Protein AF-A0A5C7MFZ2-F1 (afdb_monomer_lite)

Sequence (31 aa):
MNRKTILITGAKSGLGFEAAKQLAKQGHEII

Foldseek 3Di:
DDEEEEEFPPCPDDPSVVVQVVSVVVVYHYD

Structure (mmCIF, N/CA/C/O backbone):
data_AF-A0A5C7MFZ2-F1
#
_entry.id   AF-A0A5C7MFZ2-F1
#
loop_
_atom_site.group_PDB
_atom_site.id
_atom_site.type_symbol
_atom_site.label_atom_id
_atom_site.label_alt_id
_atom_site.label_comp_id
_atom_site.label_asym_id
_atom_site.label_entity_id
_atom_site.label_seq_id
_atom_site.pdbx_PDB_ins_code
_atom_site.Cartn_x
_atom_site.Cartn_y
_atom_site.Cartn_z
_atom_site.occupancy
_atom_site.B_iso_or_equiv
_atom_site.auth_seq_id
_atom_site.auth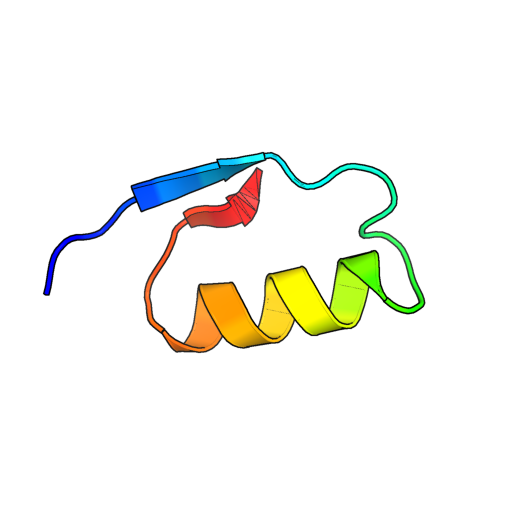_comp_id
_atom_site.auth_asym_id
_atom_site.auth_atom_id
_atom_site.pdbx_PDB_model_num
ATOM 1 N N . MET A 1 1 ? -6.500 8.897 17.466 1.00 63.62 1 MET A N 1
ATOM 2 C CA . MET A 1 1 ? -5.642 8.826 16.261 1.00 63.62 1 MET A CA 1
ATOM 3 C C . MET A 1 1 ? -6.353 9.512 15.105 1.00 63.62 1 MET A C 1
ATOM 5 O O . MET A 1 1 ? -7.528 9.235 14.911 1.00 63.62 1 MET A O 1
ATOM 9 N N . ASN A 1 2 ? -5.681 10.409 14.376 1.00 86.62 2 ASN A N 1
ATOM 10 C CA . ASN A 1 2 ? -6.265 11.086 13.213 1.00 86.62 2 ASN A CA 1
ATOM 11 C C . ASN A 1 2 ? -6.079 10.220 11.957 1.00 86.62 2 ASN A C 1
ATOM 13 O O . ASN A 1 2 ? -4.963 10.108 11.444 1.00 86.62 2 ASN A O 1
ATOM 17 N N . ARG A 1 3 ? -7.155 9.584 11.489 1.00 93.56 3 ARG A N 1
ATOM 18 C CA . ARG A 1 3 ? -7.146 8.768 10.271 1.00 93.56 3 ARG A CA 1
ATOM 19 C C . ARG A 1 3 ? -7.176 9.683 9.048 1.00 93.56 3 ARG A C 1
ATOM 21 O O . ARG A 1 3 ? -7.922 10.652 9.015 1.00 93.56 3 ARG A O 1
ATOM 28 N N . LYS A 1 4 ? -6.354 9.364 8.052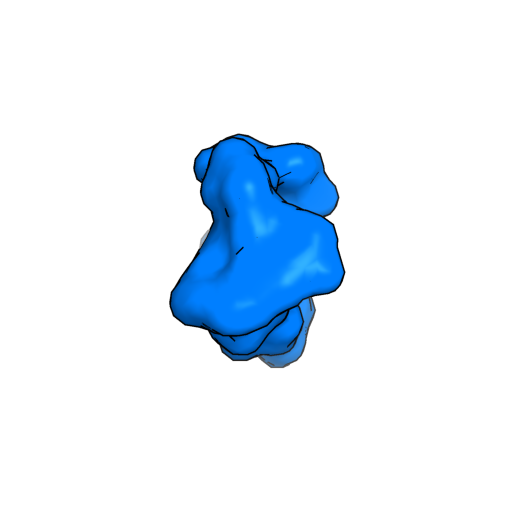 1.00 97.38 4 LYS A N 1
ATOM 29 C CA . LYS A 1 4 ? -6.242 10.113 6.795 1.00 97.38 4 LYS A CA 1
ATOM 30 C C . LYS A 1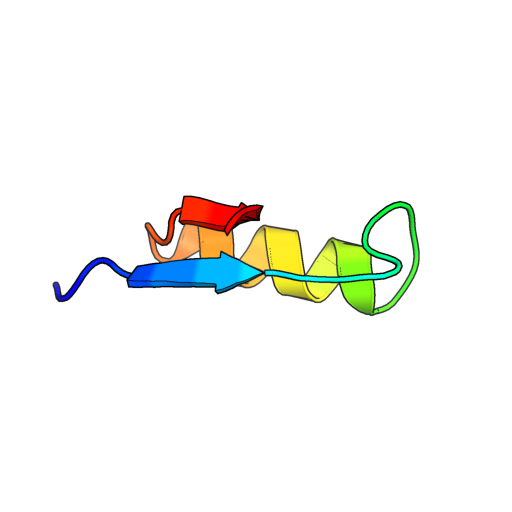 4 ? -6.358 9.150 5.628 1.00 97.38 4 LYS A C 1
ATOM 32 O O . LYS A 1 4 ? -5.966 7.992 5.775 1.00 97.38 4 LYS A O 1
ATOM 37 N N . THR A 1 5 ? -6.837 9.668 4.508 1.00 98.25 5 THR A N 1
ATOM 38 C CA . THR A 1 5 ? -6.794 9.009 3.204 1.00 98.25 5 THR A CA 1
ATOM 39 C C . THR A 1 5 ? -5.579 9.543 2.443 1.00 98.25 5 THR A C 1
ATOM 41 O O . THR A 1 5 ? -5.364 10.756 2.400 1.00 98.25 5 THR A O 1
ATOM 44 N N . ILE A 1 6 ? -4.738 8.651 1.916 1.00 98.25 6 ILE A N 1
ATOM 45 C CA . ILE A 1 6 ? -3.436 8.977 1.312 1.00 98.25 6 ILE A CA 1
ATOM 46 C C . ILE A 1 6 ? -3.352 8.321 -0.068 1.00 98.25 6 ILE A C 1
ATOM 48 O O . ILE A 1 6 ? -3.464 7.105 -0.156 1.00 98.25 6 ILE A O 1
ATOM 52 N N . LEU A 1 7 ? -3.114 9.112 -1.118 1.00 98.31 7 LEU A N 1
ATOM 53 C CA . LEU A 1 7 ? -2.901 8.617 -2.483 1.00 98.31 7 LEU A CA 1
ATOM 54 C C . LEU A 1 7 ? -1.414 8.306 -2.717 1.00 98.31 7 LEU A C 1
ATOM 56 O O . LEU A 1 7 ? -0.580 9.204 -2.575 1.00 98.31 7 LEU A O 1
ATOM 60 N N . ILE A 1 8 ? -1.074 7.072 -3.101 1.00 97.81 8 ILE A N 1
ATOM 61 C CA . ILE A 1 8 ? 0.311 6.653 -3.381 1.00 97.81 8 ILE A CA 1
ATOM 62 C C . ILE A 1 8 ? 0.427 6.056 -4.786 1.00 97.81 8 ILE A C 1
ATOM 64 O O . ILE A 1 8 ? 0.036 4.923 -5.058 1.00 97.81 8 ILE A O 1
ATOM 68 N N . THR A 1 9 ? 1.075 6.791 -5.690 1.00 97.81 9 THR A N 1
ATOM 69 C CA . THR A 1 9 ? 1.401 6.293 -7.034 1.00 97.81 9 THR A CA 1
ATOM 70 C C . THR A 1 9 ? 2.596 5.339 -7.010 1.00 97.81 9 THR A C 1
ATOM 72 O O . THR A 1 9 ? 3.498 5.484 -6.186 1.00 97.81 9 THR A O 1
ATOM 75 N N . GLY A 1 10 ? 2.657 4.388 -7.947 1.00 97.56 10 GLY A N 1
ATOM 76 C CA . GLY A 1 10 ? 3.785 3.449 -8.032 1.00 97.56 10 GLY A CA 1
ATOM 77 C C . GLY A 1 10 ? 3.841 2.435 -6.880 1.00 97.56 10 GLY A C 1
ATOM 78 O O . GLY A 1 10 ? 4.866 1.792 -6.680 1.00 97.56 10 GLY A O 1
ATOM 79 N N . ALA A 1 11 ? 2.743 2.247 -6.139 1.00 98.19 11 ALA A N 1
ATOM 80 C CA . ALA A 1 11 ? 2.674 1.362 -4.974 1.00 98.19 11 ALA A CA 1
ATOM 81 C C . ALA A 1 11 ? 2.620 -0.142 -5.301 1.00 98.19 11 ALA A C 1
ATOM 83 O O . ALA A 1 11 ? 2.448 -0.963 -4.405 1.00 98.19 11 ALA A O 1
ATOM 84 N N . LYS A 1 12 ? 2.789 -0.532 -6.572 1.00 97.75 12 LYS A N 1
ATOM 85 C CA . LYS A 1 12 ? 2.827 -1.947 -6.973 1.00 97.75 12 LYS A CA 1
ATOM 86 C C . LYS A 1 12 ? 4.050 -2.678 -6.395 1.00 97.75 12 LYS A C 1
ATOM 88 O O . LYS A 1 12 ? 3.972 -3.873 -6.131 1.00 97.75 12 LYS A O 1
ATOM 93 N N . SER A 1 13 ? 5.180 -1.984 -6.236 1.00 97.94 13 SER A N 1
ATOM 94 C CA . SER A 1 13 ? 6.442 -2.563 -5.752 1.00 97.94 13 SER A CA 1
ATOM 95 C C . SER A 1 13 ? 7.413 -1.493 -5.242 1.00 97.94 13 SER A C 1
ATOM 97 O O . SER A 1 13 ? 7.202 -0.299 -5.445 1.00 97.94 13 SER A O 1
ATOM 99 N N . GLY A 1 14 ? 8.518 -1.918 -4.623 1.00 98.38 14 GLY A N 1
ATOM 100 C CA . GLY A 1 14 ? 9.596 -1.022 -4.199 1.00 98.38 14 GLY A CA 1
ATOM 101 C C . GLY A 1 14 ? 9.163 -0.043 -3.106 1.00 98.38 14 GLY A C 1
ATOM 102 O O . GLY A 1 14 ? 8.391 -0.391 -2.213 1.00 98.38 14 GLY A O 1
ATOM 103 N N . LEU A 1 15 ? 9.666 1.192 -3.179 1.00 98.38 15 LEU A N 1
ATOM 104 C CA . LEU A 1 15 ? 9.466 2.199 -2.132 1.00 98.38 15 LEU A CA 1
ATOM 105 C C . LEU A 1 15 ? 7.994 2.579 -1.940 1.00 98.38 15 LEU A C 1
ATOM 107 O O . LEU A 1 15 ? 7.551 2.722 -0.803 1.00 98.38 15 LEU A O 1
ATOM 111 N N . GLY A 1 16 ? 7.225 2.689 -3.029 1.00 98.38 16 GLY A N 1
ATOM 112 C CA . GLY A 1 16 ? 5.798 3.006 -2.948 1.00 98.38 16 GLY A CA 1
ATOM 113 C C . GLY A 1 16 ? 5.010 1.940 -2.181 1.00 98.38 16 GLY A C 1
ATOM 114 O O . GLY A 1 16 ? 4.159 2.274 -1.360 1.00 98.38 16 GLY A O 1
ATOM 115 N N . PHE A 1 17 ? 5.335 0.660 -2.393 1.00 98.69 17 PHE A N 1
ATOM 116 C CA . PHE A 1 17 ? 4.680 -0.457 -1.708 1.00 98.69 17 PHE A CA 1
ATOM 117 C C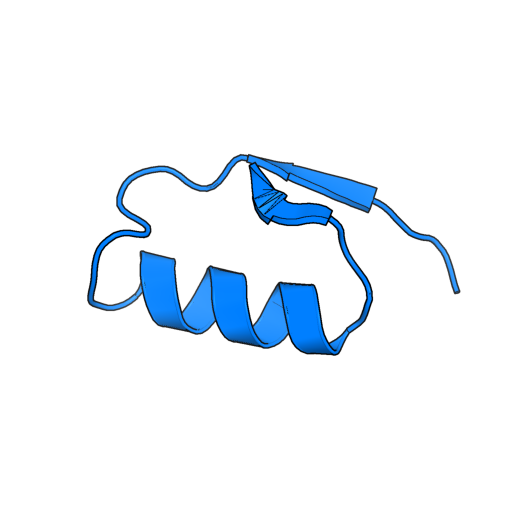 . PHE A 1 17 ? 4.997 -0.483 -0.207 1.00 98.69 17 PHE A C 1
ATOM 119 O O . PHE A 1 17 ? 4.093 -0.593 0.623 1.00 98.69 17 PHE A O 1
ATOM 126 N N . GLU A 1 18 ? 6.272 -0.341 0.165 1.00 98.69 18 GLU A N 1
ATOM 127 C CA . GLU A 1 18 ? 6.657 -0.361 1.581 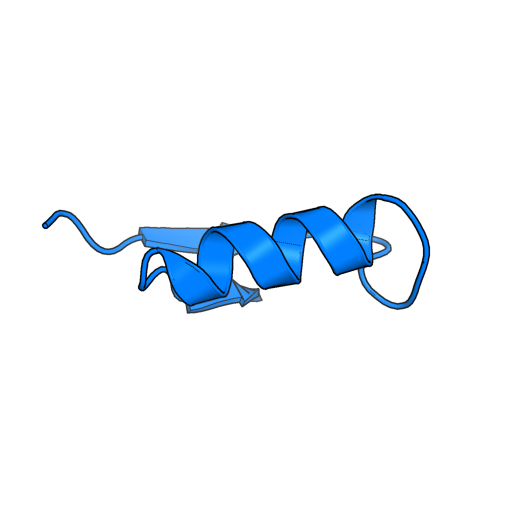1.00 98.69 18 GLU A CA 1
ATOM 128 C C . GLU A 1 18 ? 6.139 0.874 2.336 1.00 98.69 18 GLU A C 1
ATOM 130 O O . GLU A 1 18 ? 5.705 0.746 3.484 1.00 98.69 18 GLU A O 1
ATOM 135 N N . ALA A 1 19 ? 6.076 2.042 1.686 1.00 98.38 19 ALA A N 1
ATOM 136 C CA . ALA A 1 19 ? 5.438 3.231 2.250 1.00 98.38 19 ALA A CA 1
ATOM 137 C C . ALA A 1 19 ? 3.936 3.009 2.501 1.00 98.38 19 ALA A C 1
ATOM 139 O O . ALA A 1 19 ? 3.462 3.238 3.617 1.00 98.38 19 ALA A O 1
ATOM 140 N N . ALA A 1 20 ? 3.199 2.490 1.509 1.00 98.50 20 ALA A N 1
ATOM 141 C CA . ALA A 1 20 ? 1.780 2.151 1.647 1.00 98.50 20 ALA A CA 1
ATOM 142 C C . ALA A 1 20 ? 1.537 1.175 2.807 1.00 98.50 20 ALA A C 1
ATOM 144 O O . ALA A 1 20 ? 0.664 1.392 3.647 1.00 98.50 20 ALA A O 1
ATOM 145 N N . LYS A 1 21 ? 2.367 0.133 2.912 1.00 98.44 21 LYS A N 1
ATOM 146 C CA . LYS A 1 21 ? 2.285 -0.879 3.969 1.00 98.44 21 LYS A CA 1
ATOM 147 C C . LYS A 1 21 ? 2.535 -0.301 5.362 1.00 98.44 21 LYS A C 1
ATOM 149 O O . LYS A 1 21 ? 1.830 -0.666 6.303 1.00 98.44 21 LYS A O 1
ATOM 154 N N . GLN A 1 22 ? 3.522 0.580 5.524 1.00 98.38 22 GLN A N 1
ATOM 155 C CA . GLN A 1 22 ? 3.790 1.223 6.814 1.00 98.38 22 GLN A CA 1
ATOM 156 C C . GLN A 1 22 ? 2.669 2.185 7.221 1.00 98.38 22 GLN A C 1
ATOM 158 O O . GLN A 1 22 ? 2.232 2.150 8.370 1.00 98.38 22 GLN A O 1
ATOM 163 N N . LEU A 1 23 ? 2.160 2.993 6.290 1.00 97.88 23 LEU A N 1
ATOM 164 C CA . LEU A 1 23 ? 1.076 3.942 6.556 1.00 97.88 23 LEU A CA 1
ATOM 165 C C . LEU A 1 23 ? -0.253 3.227 6.853 1.00 97.88 23 LEU A C 1
ATOM 167 O O . LEU A 1 23 ? -0.970 3.618 7.775 1.00 97.88 23 LEU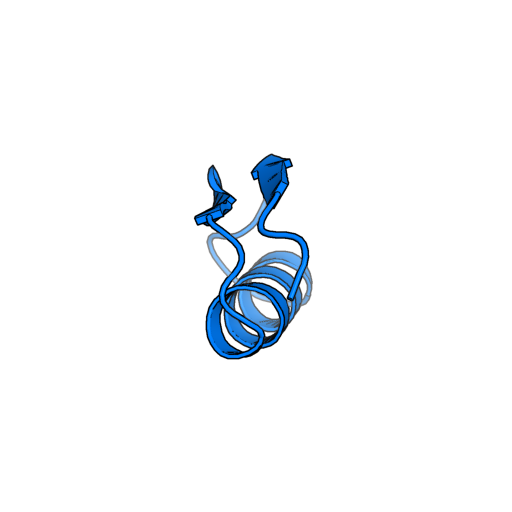 A O 1
ATOM 171 N N . ALA A 1 24 ? -0.546 2.123 6.162 1.00 97.62 24 ALA A N 1
ATOM 172 C CA . ALA A 1 24 ? -1.702 1.281 6.464 1.00 97.62 24 ALA A CA 1
ATOM 173 C C . ALA A 1 24 ? -1.615 0.660 7.871 1.00 97.62 24 ALA A C 1
ATOM 175 O O . ALA A 1 24 ? -2.602 0.656 8.604 1.00 97.62 24 ALA A O 1
ATOM 176 N N . LYS A 1 25 ? -0.426 0.202 8.303 1.00 97.94 25 LYS A N 1
ATOM 177 C CA . LYS A 1 25 ? -0.199 -0.300 9.676 1.00 97.94 25 LYS A CA 1
ATOM 178 C C . LYS A 1 25 ? -0.450 0.756 10.755 1.00 97.94 25 LYS A C 1
ATOM 180 O O . LYS A 1 25 ? -0.804 0.401 11.873 1.00 97.94 25 LYS A O 1
ATOM 185 N N . GLN A 1 26 ? -0.281 2.035 10.428 1.00 97.06 26 GLN A N 1
ATOM 186 C CA . GLN A 1 26 ? -0.600 3.156 11.317 1.00 97.06 26 GLN A CA 1
ATOM 187 C C . GLN A 1 26 ? -2.105 3.498 11.324 1.00 97.06 26 GLN A C 1
ATOM 189 O O . GLN A 1 26 ? -2.531 4.389 12.056 1.00 97.06 26 GLN A O 1
ATOM 194 N N . GLY A 1 27 ? -2.926 2.788 10.541 1.00 97.12 27 GLY A N 1
ATOM 195 C CA . GLY A 1 27 ? -4.383 2.929 10.501 1.00 97.12 27 GLY A CA 1
ATOM 196 C C . GLY A 1 27 ? -4.906 3.890 9.432 1.00 97.12 27 GLY A C 1
ATOM 197 O O . GLY A 1 27 ? -6.105 4.176 9.415 1.00 97.12 27 GLY A O 1
ATOM 198 N N . HIS A 1 28 ? -4.046 4.394 8.543 1.00 98.00 28 HIS A N 1
ATOM 199 C CA . HIS A 1 28 ? -4.464 5.237 7.422 1.00 98.00 28 HIS A CA 1
ATOM 200 C C . HIS A 1 28 ? -5.129 4.412 6.314 1.00 98.00 28 HIS A C 1
ATOM 202 O O . HIS A 1 28 ? -4.859 3.225 6.145 1.00 98.00 28 HIS A O 1
ATOM 208 N N . GLU A 1 29 ? -6.025 5.050 5.570 1.00 98.06 29 GLU A N 1
ATOM 209 C CA . GLU A 1 29 ? -6.563 4.504 4.328 1.00 98.06 29 GLU A CA 1
ATOM 210 C C . GLU A 1 29 ? -5.638 4.898 3.177 1.00 98.06 29 GLU A C 1
ATOM 212 O O . GLU A 1 29 ? -5.223 6.055 3.083 1.00 98.06 29 GLU A O 1
ATOM 217 N N . ILE A 1 30 ? -5.300 3.936 2.323 1.00 98.06 30 ILE A N 1
ATOM 218 C CA . ILE A 1 30 ? -4.406 4.141 1.185 1.00 98.06 30 ILE A CA 1
ATOM 219 C C . ILE A 1 30 ? -5.211 3.962 -0.102 1.00 98.06 30 ILE A C 1
ATOM 221 O O . ILE A 1 30 ? -5.940 2.976 -0.222 1.00 98.06 30 ILE A O 1
ATOM 225 N N . ILE A 1 31 ? -5.063 4.909 -1.029 1.00 96.81 31 ILE A N 1
ATOM 226 C CA . ILE A 1 31 ? -5.603 4.888 -2.396 1.00 96.81 31 ILE A CA 1
ATOM 227 C C . ILE A 1 31 ? -4.440 4.803 -3.385 1.00 96.81 31 ILE A C 1
ATOM 229 O O . ILE A 1 31 ? -3.404 5.466 -3.142 1.00 96.81 31 ILE A O 1
#

Secondary structure (DSSP, 8-state):
----EE--TTTTSHHHHHHHHHHHHTT-EE-

Radius of gyration: 8.95 Å; chains: 1; bounding box: 17×14×24 Å

pLDDT: mean 96.38, std 6.37, range [63.62, 98.69]